Protein AF-A0A659SJU6-F1 (afdb_monomer)

Radius of gyration: 14.87 Å; Cα contacts (8 Å, |Δi|>4): 68; chains: 1; bounding box: 29×22×54 Å

Mean predicted aligned error: 8.1 Å

Organism: NCBI:txid436295

Secondary structure (DSSP, 8-state):
------------EEEEE--TTS---EEEEE-HHHHHT--TT--EEEEEETTEEEEEEESS----

InterPro domains:
  IPR019635 Protein of unknown function DUF2500 [PF10694] (3-56)

pLDDT: mean 84.81, std 17.26, range [43.69, 97.38]

Nearest PDB structures (foldseek):
  3q6c-assembly4_D  TM=9.816E-01  e=6.087E-05  Klebsiella variicola At-22
  3q6c-assembly14_O  TM=9.702E-01  e=6.087E-05  Klebsiella variicola At-22
  3q6c-assembly15_P  TM=9.826E-01  e=9.493E-05  Klebsiella variicola At-22
  3rd4-assembly3_B  TM=9.221E-01  e=7.936E-02  Proteus penneri ATCC 35198
  3rd4-assembly4_C  TM=7.385E-01  e=3.062E-02  Proteus penneri ATCC 35198

Sequence (64 aa):
QQASSPARTSSRYEASFKPLNGGLEKTFRLQAQQYHALTVGDQGTLSYKGTRFVGFVSRTPDNE

Structure (mmCIF, N/CA/C/O backbone):
data_AF-A0A659SJU6-F1
#
_entry.id   AF-A0A659SJU6-F1
#
loop_
_atom_site.group_PDB
_atom_site.id
_atom_site.type_symbol
_atom_site.label_atom_id
_atom_site.label_alt_id
_atom_site.label_comp_id
_atom_site.label_asym_id
_atom_site.label_entity_id
_atom_site.label_seq_id
_atom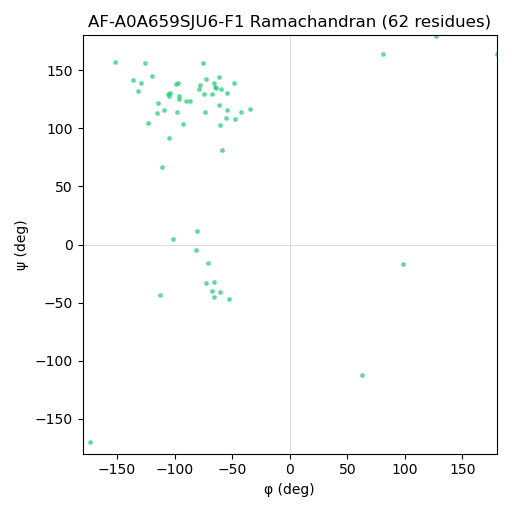_site.pdbx_PDB_ins_code
_atom_site.Cartn_x
_atom_site.Cartn_y
_atom_site.Cartn_z
_atom_site.occupancy
_atom_site.B_iso_or_equiv
_atom_site.auth_seq_id
_atom_site.auth_comp_id
_atom_site.auth_asym_id
_atom_site.auth_atom_id
_atom_site.pdbx_PDB_model_num
ATOM 1 N N . GLN A 1 1 ? 14.469 -5.052 35.879 1.00 43.69 1 GLN A N 1
ATOM 2 C CA . GLN A 1 1 ? 14.373 -4.411 34.553 1.00 43.69 1 GLN A CA 1
ATOM 3 C C . GLN A 1 1 ? 15.366 -5.122 33.644 1.00 43.69 1 GLN A C 1
ATOM 5 O O . GLN A 1 1 ? 16.563 -4.946 33.821 1.00 43.69 1 GLN A O 1
ATOM 10 N N . GLN A 1 2 ? 14.893 -6.051 32.811 1.00 5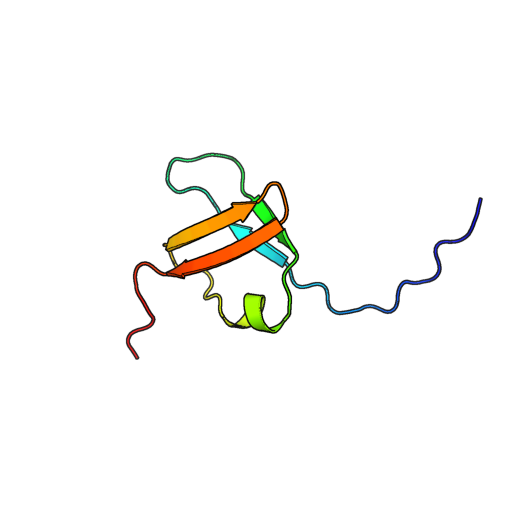1.38 2 GLN A N 1
ATOM 11 C CA . GLN A 1 2 ? 15.753 -6.847 31.930 1.00 51.38 2 GLN A CA 1
ATOM 12 C C . GLN A 1 2 ? 16.238 -5.990 30.760 1.00 51.38 2 GLN A C 1
ATOM 14 O O . GLN A 1 2 ? 15.442 -5.330 30.096 1.00 51.38 2 GLN A O 1
ATOM 19 N N . ALA A 1 3 ? 17.549 -6.011 30.532 1.00 46.50 3 ALA A N 1
ATOM 20 C CA . ALA A 1 3 ? 18.188 -5.428 29.368 1.00 46.50 3 ALA A CA 1
ATOM 21 C C . ALA A 1 3 ? 17.667 -6.117 28.101 1.00 46.50 3 ALA A C 1
ATOM 23 O O . ALA A 1 3 ? 17.825 -7.328 27.937 1.00 46.50 3 ALA A O 1
ATOM 24 N N . SER A 1 4 ? 17.051 -5.343 27.208 1.00 49.97 4 SER A N 1
ATOM 25 C CA . SER A 1 4 ? 16.787 -5.759 25.836 1.00 49.97 4 SER A CA 1
ATOM 26 C C . SER A 1 4 ? 18.122 -6.169 25.223 1.00 49.97 4 SER A C 1
ATOM 28 O O . SER A 1 4 ? 18.986 -5.323 24.994 1.00 49.97 4 SER A O 1
ATOM 30 N N . SER A 1 5 ? 18.328 -7.465 25.002 1.00 55.97 5 SER A N 1
ATOM 31 C CA . SER A 1 5 ? 19.437 -7.951 24.182 1.00 55.97 5 SER A CA 1
ATOM 32 C C . SER A 1 5 ? 19.451 -7.136 22.883 1.00 55.97 5 SER A C 1
ATOM 34 O O . SER A 1 5 ? 18.361 -6.869 22.364 1.00 55.97 5 SER A O 1
ATOM 36 N N . PRO A 1 6 ? 20.610 -6.713 22.342 1.00 53.88 6 PRO A N 1
ATOM 37 C CA . PRO A 1 6 ? 20.626 -6.090 21.030 1.00 53.88 6 PRO A CA 1
ATOM 38 C C . PRO A 1 6 ? 20.074 -7.137 20.068 1.00 53.88 6 PRO A C 1
ATOM 40 O O . PRO A 1 6 ? 20.726 -8.143 19.781 1.00 53.88 6 PRO A O 1
ATOM 43 N N . ALA A 1 7 ? 18.815 -6.968 19.663 1.00 58.16 7 ALA A N 1
ATOM 44 C CA . ALA A 1 7 ? 18.206 -7.809 18.660 1.00 58.16 7 ALA A CA 1
ATOM 45 C C . ALA A 1 7 ? 19.152 -7.729 17.468 1.00 58.16 7 ALA A C 1
ATOM 47 O O . ALA A 1 7 ? 19.371 -6.634 16.952 1.00 58.16 7 ALA A O 1
ATOM 48 N N . ARG A 1 8 ? 19.772 -8.864 17.101 1.00 53.25 8 ARG A N 1
ATOM 49 C CA . ARG A 1 8 ? 20.484 -9.031 15.829 1.00 53.25 8 ARG A CA 1
ATOM 50 C C . ARG A 1 8 ? 19.722 -8.207 14.804 1.00 53.25 8 ARG A C 1
ATOM 52 O O . ARG A 1 8 ? 18.539 -8.490 14.604 1.00 53.25 8 ARG A O 1
ATOM 59 N N . THR A 1 9 ? 20.363 -7.180 14.249 1.00 56.69 9 THR A N 1
ATOM 60 C CA . THR A 1 9 ? 19.808 -6.323 13.201 1.00 56.69 9 THR A CA 1
ATOM 61 C C . THR A 1 9 ? 19.471 -7.213 12.010 1.00 56.69 9 THR A C 1
ATOM 63 O O . THR A 1 9 ? 20.259 -7.401 11.094 1.00 56.69 9 THR A O 1
ATOM 66 N N . SER A 1 10 ? 18.316 -7.860 12.076 1.00 58.81 10 SER A N 1
ATOM 67 C CA . SER A 1 10 ? 17.653 -8.458 10.940 1.00 58.81 10 SER A CA 1
ATOM 68 C C . SER A 1 10 ? 17.122 -7.261 10.184 1.00 58.81 10 SER A C 1
ATOM 70 O O . SER A 1 10 ? 16.334 -6.491 10.735 1.00 58.81 10 SER A O 1
ATOM 72 N N . SER A 1 11 ? 17.649 -7.034 8.981 1.00 71.88 11 SER A N 1
ATOM 73 C CA . SE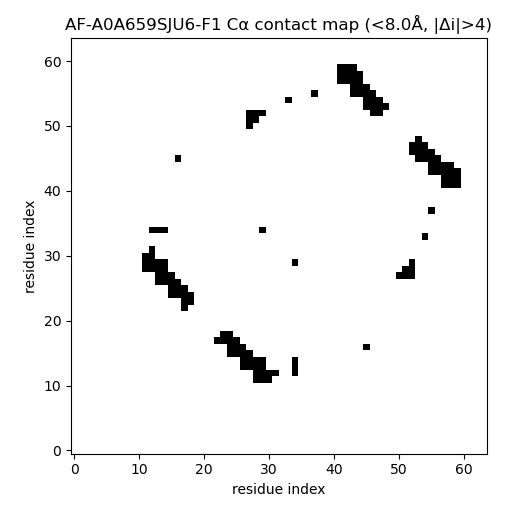R A 1 11 ? 17.234 -5.935 8.116 1.00 71.88 11 SER A CA 1
ATOM 74 C C . SER A 1 11 ? 15.713 -5.911 8.057 1.00 71.88 11 SER A C 1
ATOM 76 O O . SER A 1 11 ? 15.077 -6.824 7.528 1.00 71.88 11 SER A O 1
ATOM 78 N N . ARG A 1 12 ? 15.122 -4.909 8.704 1.00 83.38 12 ARG A N 1
ATOM 79 C CA . ARG A 1 12 ? 13.678 -4.783 8.815 1.00 83.38 12 ARG A CA 1
ATOM 80 C C . ARG A 1 12 ? 13.219 -3.917 7.659 1.00 83.38 12 ARG A C 1
ATOM 82 O O . ARG A 1 12 ? 13.410 -2.708 7.684 1.00 83.38 12 ARG A O 1
ATOM 89 N N . TYR A 1 13 ? 12.641 -4.555 6.652 1.00 93.88 13 TYR A N 1
ATOM 90 C CA . TYR A 1 13 ? 12.086 -3.857 5.503 1.00 93.88 13 TYR A CA 1
ATOM 91 C C . TYR A 1 13 ? 10.720 -3.282 5.857 1.00 93.88 13 TYR A C 1
ATOM 93 O O . TYR A 1 13 ? 9.880 -3.969 6.449 1.00 93.88 13 TYR A O 1
ATOM 101 N N . GLU A 1 14 ? 10.500 -2.024 5.493 1.00 95.62 14 GLU A N 1
ATOM 102 C CA . GLU A 1 14 ? 9.234 -1.329 5.697 1.00 95.62 14 GLU A CA 1
ATOM 103 C C . GLU A 1 14 ? 8.864 -0.554 4.435 1.00 95.62 14 GLU A C 1
ATOM 105 O O . GLU A 1 14 ? 9.732 0.022 3.784 1.00 95.62 14 GLU A O 1
ATOM 110 N N . ALA A 1 15 ? 7.578 -0.540 4.094 1.00 96.06 15 ALA A N 1
ATOM 111 C CA . ALA A 1 15 ? 7.044 0.286 3.016 1.00 96.06 15 ALA A CA 1
ATOM 112 C C . ALA A 1 15 ? 5.833 1.073 3.515 1.00 96.06 15 ALA A C 1
ATOM 114 O O . ALA A 1 15 ? 4.996 0.536 4.251 1.00 96.06 15 ALA A O 1
ATOM 115 N N . SER A 1 16 ? 5.751 2.336 3.101 1.00 97.25 16 SER A N 1
ATOM 116 C CA . SER A 1 16 ? 4.633 3.230 3.392 1.00 97.25 16 SER A CA 1
ATOM 117 C C . SER A 1 16 ? 3.748 3.372 2.163 1.00 97.25 16 SER A C 1
ATOM 119 O O . SER A 1 16 ? 4.226 3.653 1.068 1.00 97.25 16 SER A O 1
ATOM 121 N N . PHE A 1 17 ? 2.447 3.189 2.357 1.00 96.81 17 PHE A N 1
ATOM 122 C CA . PHE A 1 17 ? 1.441 3.340 1.316 1.00 96.81 17 PHE A CA 1
ATOM 123 C C . PHE A 1 17 ? 0.542 4.519 1.653 1.00 96.81 17 PHE A C 1
ATOM 125 O O . PHE A 1 17 ? -0.117 4.537 2.699 1.00 96.81 17 PHE A O 1
ATOM 132 N N . LYS A 1 18 ? 0.490 5.489 0.743 1.00 97.06 18 LYS A N 1
ATOM 133 C CA . LYS A 1 18 ? -0.396 6.644 0.843 1.00 97.06 18 LYS A CA 1
ATOM 134 C C . LYS A 1 18 ? -1.736 6.342 0.156 1.00 97.06 18 LYS A C 1
ATOM 136 O O . LYS A 1 18 ? -1.736 6.013 -1.030 1.00 97.06 18 LYS A O 1
ATOM 141 N N . PRO A 1 19 ? -2.884 6.457 0.849 1.00 95.62 19 PRO A N 1
ATOM 142 C CA . PRO A 1 19 ? -4.189 6.300 0.210 1.00 95.62 19 PRO A CA 1
ATOM 143 C C . PRO A 1 19 ? -4.442 7.386 -0.847 1.00 95.62 19 PRO A C 1
ATOM 145 O O . PRO A 1 19 ? -4.229 8.570 -0.587 1.00 95.62 19 PRO A O 1
ATOM 148 N N . LEU A 1 20 ? -4.951 6.994 -2.020 1.00 93.00 20 LEU A N 1
ATOM 149 C CA . LEU A 1 20 ? -5.233 7.925 -3.126 1.00 93.00 20 LEU A CA 1
ATOM 150 C C . LEU A 1 20 ? -6.356 8.921 -2.801 1.00 93.00 20 LEU A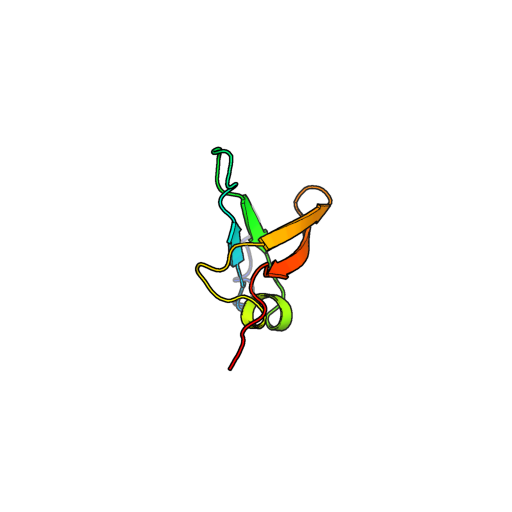 C 1
ATOM 152 O O . LEU A 1 20 ? -6.301 10.070 -3.223 1.00 93.00 20 LEU A O 1
ATOM 156 N N . ASN A 1 21 ? -7.337 8.507 -1.998 1.00 92.75 21 ASN A N 1
ATOM 157 C CA . ASN A 1 21 ? -8.472 9.349 -1.599 1.00 92.75 21 ASN A CA 1
ATOM 158 C C . ASN A 1 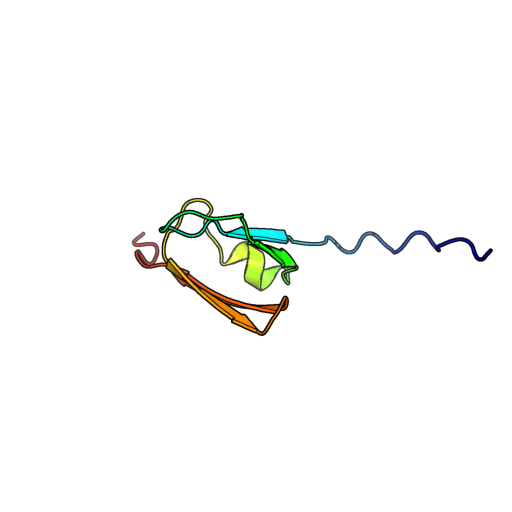21 ? -8.122 10.319 -0.451 1.00 92.75 21 ASN A C 1
ATOM 160 O O . ASN A 1 21 ? -9.015 10.902 0.159 1.00 92.75 21 ASN A O 1
ATOM 164 N N . GLY A 1 22 ? -6.834 10.460 -0.121 1.00 90.12 22 GLY A N 1
ATOM 165 C CA . GLY A 1 22 ? -6.371 11.158 1.073 1.00 90.12 22 GLY A CA 1
ATOM 166 C C . GLY A 1 22 ? -6.442 10.292 2.337 1.00 90.12 22 GLY A C 1
ATOM 167 O O . GLY A 1 22 ? -7.069 9.233 2.370 1.00 90.12 22 GLY A O 1
ATOM 168 N N . GLY A 1 23 ? -5.744 10.733 3.385 1.00 92.88 23 GLY A N 1
ATOM 169 C CA . GLY A 1 23 ? -5.627 10.025 4.661 1.00 92.88 23 GLY A CA 1
ATOM 170 C C . GLY A 1 23 ? -4.179 9.812 5.099 1.00 92.88 23 GLY A C 1
ATOM 171 O O . GLY A 1 23 ? -3.238 10.218 4.416 1.00 92.88 23 GLY A O 1
ATOM 172 N N . LEU A 1 24 ? -4.016 9.184 6.264 1.00 94.62 24 LEU A N 1
ATOM 173 C CA . LEU A 1 24 ? -2.704 8.872 6.828 1.00 94.62 24 LEU A CA 1
ATOM 174 C C . LEU A 1 24 ? -2.032 7.733 6.059 1.00 94.62 24 LEU A C 1
ATOM 176 O O . LEU A 1 24 ? -2.683 6.759 5.667 1.00 94.62 24 LEU A O 1
ATOM 180 N N . GLU A 1 25 ? -0.718 7.846 5.891 1.00 96.12 25 GLU A N 1
ATOM 181 C CA . GLU A 1 25 ? 0.102 6.770 5.347 1.00 96.12 25 GLU A CA 1
ATOM 182 C C . GLU A 1 25 ? 0.033 5.530 6.240 1.00 96.12 25 GLU A C 1
ATOM 184 O O . GLU A 1 25 ? -0.035 5.609 7.469 1.00 96.12 25 GLU A O 1
ATOM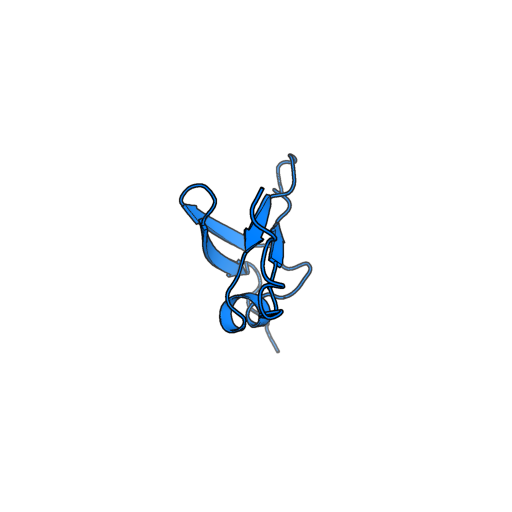 189 N N . LYS A 1 26 ? 0.050 4.360 5.604 1.00 95.62 26 LYS A N 1
ATOM 190 C CA . LYS A 1 26 ? 0.121 3.075 6.294 1.00 95.62 26 LYS A CA 1
ATOM 191 C C . LYS A 1 26 ? 1.488 2.461 6.061 1.00 95.62 26 LYS A C 1
ATOM 193 O O . LYS A 1 26 ? 1.812 2.106 4.930 1.00 95.62 26 LYS A O 1
ATOM 198 N N . THR A 1 27 ? 2.254 2.298 7.131 1.00 96.81 27 THR A N 1
ATOM 199 C CA . THR A 1 27 ? 3.558 1.632 7.095 1.00 96.81 27 THR A CA 1
ATOM 200 C C . THR A 1 27 ? 3.409 0.170 7.494 1.00 96.81 27 THR A C 1
ATOM 202 O O . THR A 1 27 ? 2.842 -0.142 8.543 1.00 96.81 27 THR A O 1
ATOM 205 N N . PHE A 1 28 ? 3.928 -0.733 6.666 1.00 96.56 28 PHE A N 1
ATOM 206 C CA . PHE A 1 28 ? 3.921 -2.170 6.927 1.00 96.56 28 PHE A CA 1
ATOM 207 C C . PHE A 1 28 ? 5.337 -2.718 6.994 1.00 96.56 28 PHE A C 1
ATOM 209 O O . PHE A 1 28 ? 6.206 -2.304 6.233 1.00 96.56 28 PHE A O 1
ATOM 216 N N . ARG A 1 29 ? 5.537 -3.712 7.864 1.00 94.75 29 ARG A N 1
ATOM 217 C CA . ARG A 1 29 ? 6.740 -4.550 7.855 1.00 94.75 29 ARG A CA 1
ATOM 218 C C . ARG A 1 29 ? 6.631 -5.580 6.741 1.00 94.75 29 ARG A C 1
ATOM 220 O O . ARG A 1 29 ? 5.580 -6.209 6.607 1.00 94.75 29 ARG A O 1
ATOM 227 N N . LEU A 1 30 ? 7.722 -5.784 6.017 1.00 94.81 30 LEU A N 1
ATOM 228 C CA . LEU A 1 30 ? 7.801 -6.675 4.868 1.00 94.81 30 LEU A CA 1
ATOM 229 C C . LEU A 1 30 ? 8.931 -7.691 5.023 1.00 94.81 30 LEU A C 1
ATOM 231 O O . LEU A 1 30 ? 9.920 -7.467 5.723 1.00 94.81 30 LEU A O 1
ATOM 235 N N . GLN A 1 31 ? 8.787 -8.813 4.323 1.00 92.81 31 GLN A N 1
ATOM 236 C CA . GLN A 1 31 ? 9.920 -9.668 3.986 1.00 92.81 31 GLN A CA 1
ATOM 237 C C . GLN A 1 31 ? 10.736 -9.024 2.857 1.00 92.81 31 GLN A C 1
ATOM 239 O O . GLN A 1 31 ? 10.192 -8.268 2.053 1.00 92.81 31 GLN A O 1
ATOM 244 N N . ALA A 1 32 ? 12.021 -9.372 2.751 1.00 91.75 32 ALA A N 1
ATOM 245 C CA . ALA A 1 32 ? 12.907 -8.837 1.713 1.00 91.75 32 ALA A CA 1
ATOM 246 C C . ALA A 1 32 ? 12.321 -9.014 0.300 1.00 91.75 32 ALA A C 1
ATOM 248 O O . ALA A 1 32 ? 12.246 -8.053 -0.457 1.00 91.75 32 ALA A O 1
ATOM 249 N N . GLN A 1 33 ? 11.820 -10.212 -0.028 1.00 92.88 33 GLN A N 1
ATOM 250 C CA . GLN A 1 33 ? 11.216 -10.492 -1.338 1.00 92.88 33 GLN A CA 1
ATOM 251 C C . GLN A 1 33 ? 9.997 -9.604 -1.625 1.00 92.88 33 GLN A C 1
ATOM 253 O O . GLN A 1 33 ? 9.844 -9.114 -2.736 1.00 92.88 33 GLN A O 1
ATOM 258 N N . GLN A 1 34 ? 9.149 -9.369 -0.620 1.00 94.31 34 GLN A N 1
ATOM 259 C CA . GLN A 1 34 ? 7.976 -8.508 -0.767 1.00 94.31 34 GLN A CA 1
ATOM 260 C C . GLN A 1 34 ? 8.381 -7.054 -0.984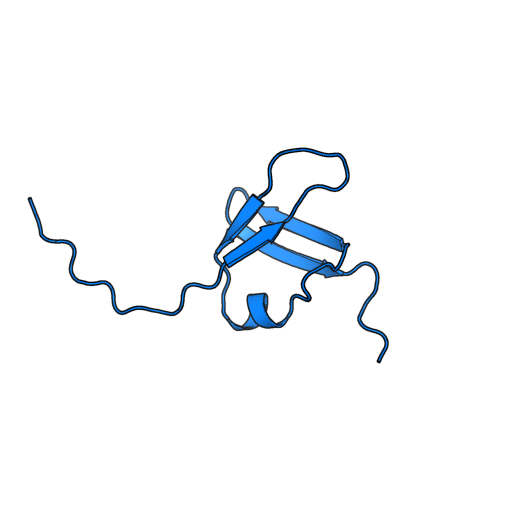 1.00 94.31 34 GLN A C 1
ATOM 262 O O . GLN A 1 34 ? 7.765 -6.383 -1.794 1.00 94.31 34 GLN A O 1
ATOM 267 N N . TYR A 1 35 ? 9.406 -6.577 -0.273 1.00 95.12 35 TYR A N 1
ATOM 268 C CA . TYR A 1 35 ? 9.915 -5.216 -0.421 1.00 95.12 35 TYR A CA 1
ATOM 269 C C . TYR A 1 35 ? 10.541 -4.988 -1.799 1.00 95.12 35 TYR A C 1
ATOM 271 O O . TYR A 1 35 ? 10.234 -3.998 -2.449 1.00 95.12 35 TYR A O 1
ATOM 279 N N . HIS A 1 36 ? 11.369 -5.923 -2.270 1.00 94.00 36 HIS A N 1
ATOM 280 C CA . HIS A 1 36 ? 12.022 -5.824 -3.578 1.00 94.00 36 HIS A CA 1
ATOM 281 C C . HIS A 1 36 ? 11.069 -6.004 -4.767 1.00 94.00 36 HIS A C 1
ATOM 283 O O . HIS A 1 36 ? 11.432 -5.642 -5.877 1.00 94.00 36 HIS A O 1
ATOM 289 N N . ALA A 1 37 ? 9.865 -6.538 -4.546 1.00 93.50 37 ALA A N 1
ATOM 290 C CA . ALA A 1 37 ? 8.813 -6.588 -5.559 1.00 93.50 37 ALA A CA 1
ATOM 291 C C . ALA A 1 37 ? 8.031 -5.264 -5.691 1.00 93.50 37 ALA A C 1
ATOM 293 O O . ALA A 1 37 ? 7.140 -5.171 -6.532 1.00 93.50 37 ALA A O 1
ATOM 294 N N . LEU A 1 38 ? 8.301 -4.267 -4.838 1.00 94.12 38 LEU A N 1
ATOM 295 C CA . LEU A 1 38 ? 7.654 -2.958 -4.894 1.00 94.12 38 LEU A CA 1
ATOM 296 C C . LEU A 1 38 ? 8.528 -1.954 -5.641 1.00 94.12 38 LEU A C 1
ATOM 298 O O . LEU A 1 38 ? 9.722 -1.835 -5.368 1.00 94.12 38 LEU A O 1
ATOM 302 N N . THR A 1 39 ? 7.881 -1.134 -6.461 1.00 94.12 39 THR A N 1
ATOM 303 C CA . THR A 1 39 ? 8.476 0.063 -7.056 1.00 94.12 39 THR A CA 1
ATOM 304 C C . THR A 1 39 ? 7.930 1.295 -6.341 1.00 94.12 39 THR A C 1
ATOM 306 O O . THR A 1 39 ? 6.721 1.453 -6.163 1.00 94.12 39 THR A O 1
ATOM 309 N N . VAL A 1 40 ? 8.814 2.176 -5.866 1.00 93.50 40 VAL A N 1
ATOM 310 C CA . VAL A 1 40 ? 8.390 3.413 -5.191 1.00 93.50 40 VAL A CA 1
ATOM 311 C C . VAL A 1 40 ? 7.710 4.333 -6.200 1.00 93.50 40 VAL A C 1
ATOM 313 O O . VAL A 1 40 ? 8.277 4.643 -7.240 1.00 93.50 40 VAL A O 1
ATOM 316 N N . GLY A 1 41 ? 6.517 4.814 -5.854 1.00 92.88 41 GLY A N 1
ATOM 317 C CA . GLY A 1 41 ? 5.718 5.693 -6.712 1.00 92.88 41 GLY A CA 1
ATOM 318 C C . GLY A 1 41 ? 4.623 4.964 -7.488 1.00 92.88 41 GLY A C 1
ATOM 319 O O . GLY A 1 41 ? 3.658 5.616 -7.893 1.00 92.88 41 GLY A O 1
ATOM 320 N N . ASP A 1 42 ? 4.702 3.634 -7.601 1.00 94.19 42 ASP A N 1
ATOM 321 C CA . ASP A 1 42 ? 3.651 2.841 -8.228 1.00 94.19 42 ASP A CA 1
ATOM 322 C C . ASP A 1 42 ? 2.319 3.016 -7.504 1.00 94.19 42 ASP A C 1
ATOM 324 O O . ASP A 1 42 ? 2.203 2.933 -6.275 1.00 94.19 42 ASP A O 1
ATOM 328 N N . GLN A 1 43 ? 1.276 3.221 -8.299 1.00 94.88 43 GLN A N 1
ATOM 329 C CA . GLN A 1 43 ? -0.094 3.241 -7.818 1.00 94.88 43 GLN A CA 1
ATOM 330 C C . GLN A 1 43 ? -0.736 1.890 -8.084 1.00 94.88 43 GLN A C 1
ATOM 332 O O . GLN A 1 43 ? -0.587 1.313 -9.156 1.00 94.88 43 GLN A O 1
ATOM 337 N N . GLY A 1 44 ? -1.501 1.390 -7.122 1.00 94.94 44 GLY A N 1
ATOM 338 C CA . GLY A 1 44 ? -2.052 0.049 -7.223 1.00 94.94 44 GLY A CA 1
ATOM 339 C C . GLY A 1 44 ? -3.017 -0.291 -6.105 1.00 94.94 44 GLY A C 1
ATOM 340 O O . GLY A 1 44 ? -3.431 0.563 -5.315 1.00 94.94 44 GLY A O 1
ATOM 341 N N . THR A 1 45 ? -3.383 -1.564 -6.045 1.00 96.81 45 THR A N 1
ATOM 342 C CA . THR A 1 45 ? -4.272 -2.098 -5.019 1.00 96.81 45 THR A CA 1
ATOM 343 C C . THR A 1 45 ? -3.450 -2.747 -3.913 1.00 96.81 45 THR A C 1
ATOM 345 O O . THR A 1 45 ? -2.806 -3.776 -4.113 1.00 96.81 45 THR A O 1
ATOM 348 N N . LEU A 1 46 ? -3.505 -2.152 -2.721 1.00 96.88 46 LEU A N 1
ATOM 349 C CA . LEU A 1 46 ? -2.916 -2.707 -1.507 1.00 96.88 46 LEU A CA 1
ATOM 350 C C . LEU A 1 46 ? -3.902 -3.663 -0.818 1.00 96.88 46 LEU A C 1
ATOM 352 O O . LEU A 1 46 ? -4.993 -3.256 -0.423 1.00 96.88 46 LEU A O 1
ATOM 356 N N . SER A 1 47 ? -3.479 -4.906 -0.595 1.00 97.38 47 SER A N 1
ATOM 357 C CA . SER A 1 47 ? -4.193 -5.908 0.203 1.00 97.38 47 SER A CA 1
ATOM 358 C C . SER A 1 47 ? -3.512 -6.102 1.557 1.00 97.38 47 SER A C 1
ATOM 360 O O . SER A 1 47 ? -2.305 -6.343 1.637 1.00 97.38 47 SER A O 1
ATOM 362 N N . TYR A 1 48 ? -4.283 -6.031 2.643 1.00 96.56 48 TYR A N 1
ATOM 363 C CA . TYR A 1 48 ? -3.777 -6.189 4.008 1.00 96.56 48 TYR A CA 1
ATOM 364 C C . TYR A 1 48 ? -4.848 -6.749 4.957 1.00 96.56 48 TYR A C 1
ATOM 366 O O . TYR A 1 48 ? -6.046 -6.628 4.707 1.00 96.56 48 TYR A O 1
ATOM 374 N N . LYS A 1 49 ? -4.418 -7.367 6.064 1.00 96.81 49 LYS A N 1
ATOM 375 C CA . LYS A 1 49 ? -5.289 -7.872 7.142 1.00 96.81 49 LYS A CA 1
ATOM 376 C C . LYS A 1 49 ? -4.874 -7.240 8.469 1.00 96.81 49 LYS A C 1
ATOM 378 O O . LYS A 1 49 ? -3.846 -7.604 9.040 1.00 96.81 49 LYS A O 1
ATOM 383 N N . GLY A 1 50 ? -5.658 -6.279 8.959 1.00 93.69 50 GLY A N 1
ATOM 384 C CA . GLY A 1 50 ? -5.297 -5.490 10.141 1.00 93.69 50 GLY A CA 1
ATOM 385 C C . GLY A 1 50 ? -4.023 -4.676 9.893 1.00 93.69 50 GLY A C 1
ATOM 386 O O . GLY A 1 50 ? -4.021 -3.779 9.059 1.00 93.69 50 GLY A O 1
ATOM 387 N N . THR A 1 51 ? -2.932 -5.008 10.584 1.00 90.88 51 THR A N 1
ATOM 388 C CA . THR A 1 51 ? -1.603 -4.389 10.399 1.00 90.88 51 THR A CA 1
ATOM 389 C C . THR A 1 51 ? -0.641 -5.247 9.570 1.00 90.88 51 THR A C 1
ATOM 391 O O . THR A 1 51 ? 0.532 -4.906 9.439 1.00 90.88 51 THR A O 1
ATOM 394 N N . ARG A 1 52 ? -1.104 -6.380 9.020 1.00 94.62 52 ARG A N 1
ATOM 395 C CA . ARG A 1 52 ? -0.278 -7.304 8.230 1.00 94.62 52 ARG A CA 1
ATOM 396 C C . ARG A 1 52 ? -0.424 -7.028 6.740 1.00 94.62 52 ARG A C 1
ATOM 398 O O . ARG A 1 52 ? -1.537 -7.084 6.217 1.00 94.62 52 ARG A O 1
ATOM 405 N N . PHE A 1 53 ? 0.700 -6.802 6.066 1.00 96.62 53 PHE A N 1
ATOM 406 C CA . PHE A 1 53 ? 0.763 -6.764 4.607 1.00 96.62 53 PHE A CA 1
ATOM 407 C C . PHE A 1 53 ? 0.428 -8.142 4.026 1.00 96.62 53 PHE A C 1
ATOM 409 O O . PHE A 1 53 ? 0.903 -9.159 4.533 1.00 96.62 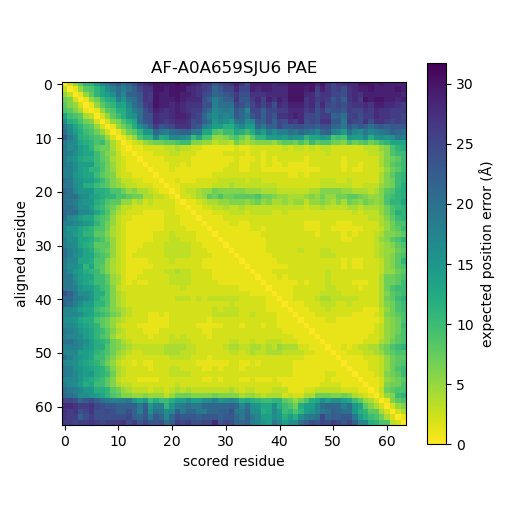53 PHE A O 1
ATOM 416 N N . VAL A 1 54 ? -0.401 -8.170 2.981 1.00 97.06 54 VAL A N 1
ATOM 417 C CA . VAL A 1 54 ? -0.719 -9.394 2.228 1.00 97.06 54 VAL A CA 1
ATOM 418 C C . VAL A 1 54 ? -0.157 -9.309 0.813 1.00 97.06 54 VAL A C 1
ATOM 420 O O . VAL A 1 54 ? 0.433 -10.277 0.346 1.00 97.06 54 VAL A O 1
ATOM 423 N N . GLY A 1 55 ? -0.294 -8.162 0.146 1.00 96.31 55 GLY A N 1
ATOM 424 C CA . GLY A 1 55 ? 0.239 -7.967 -1.199 1.00 96.31 55 GLY A CA 1
ATOM 425 C C . GLY A 1 55 ? -0.049 -6.577 -1.751 1.00 96.31 55 GLY A C 1
ATOM 426 O O . GLY A 1 55 ? -0.920 -5.864 -1.249 1.00 96.31 55 GLY A O 1
ATOM 427 N N . PHE A 1 56 ? 0.666 -6.213 -2.808 1.00 96.75 56 PHE A N 1
ATOM 428 C CA . PHE A 1 56 ? 0.416 -5.019 -3.604 1.00 96.75 56 PHE A CA 1
ATOM 429 C C . PHE A 1 56 ? 0.416 -5.418 -5.076 1.00 96.75 56 PHE A C 1
ATOM 431 O O . PHE A 1 56 ? 1.308 -6.138 -5.516 1.00 96.75 56 PHE A O 1
ATOM 438 N N . VAL A 1 57 ? -0.599 -4.976 -5.812 1.00 95.31 57 VAL A N 1
ATOM 439 C CA . VAL A 1 57 ? -0.701 -5.184 -7.259 1.00 95.31 57 VAL A CA 1
ATOM 440 C C . VAL A 1 57 ? -0.632 -3.817 -7.919 1.00 95.31 57 VAL A C 1
ATOM 442 O O . VAL A 1 57 ? -1.540 -3.004 -7.719 1.00 95.31 57 VAL A O 1
ATOM 445 N N . SER A 1 58 ? 0.443 -3.5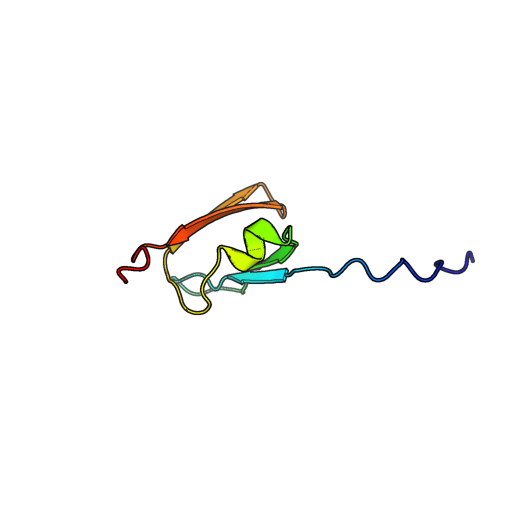58 -8.666 1.00 92.75 58 SER A N 1
ATOM 446 C CA . SER A 1 58 ? 0.605 -2.305 -9.408 1.00 92.75 58 SER A CA 1
ATOM 447 C C . SER A 1 58 ? -0.448 -2.201 -10.515 1.00 92.75 58 SER A C 1
ATOM 449 O O . SER A 1 58 ? -0.777 -3.192 -11.168 1.00 92.75 58 SER A O 1
ATOM 451 N N . ARG A 1 59 ? -1.022 -1.006 -10.702 1.00 89.00 59 ARG A N 1
ATOM 452 C CA . ARG A 1 59 ? -1.996 -0.726 -11.773 1.00 89.00 59 ARG A CA 1
ATOM 453 C C . ARG A 1 59 ? -1.308 -0.660 -13.135 1.00 89.00 59 ARG A C 1
ATOM 455 O O . ARG A 1 59 ? -1.913 -1.023 -14.138 1.00 89.00 59 ARG A O 1
ATOM 462 N N . THR A 1 60 ? -0.072 -0.193 -13.154 1.00 70.56 60 THR A N 1
ATOM 463 C CA . THR A 1 60 ? 0.833 -0.262 -14.296 1.00 70.56 60 THR A CA 1
ATOM 464 C C . THR A 1 60 ? 1.843 -1.347 -13.965 1.00 70.56 60 THR A C 1
ATOM 466 O O . THR A 1 60 ? 2.815 -1.043 -13.278 1.00 70.56 60 THR A O 1
ATOM 469 N N . PRO A 1 61 ? 1.608 -2.619 -14.346 1.00 59.56 61 PRO A N 1
ATOM 470 C CA . PRO A 1 61 ? 2.700 -3.578 -14.322 1.00 59.56 61 PRO A CA 1
ATOM 471 C C . PRO A 1 61 ? 3.837 -2.976 -15.147 1.00 59.56 61 PRO A C 1
ATOM 473 O O . PRO A 1 61 ? 3.588 -2.457 -16.237 1.00 59.56 61 PRO A O 1
ATOM 476 N N . ASP A 1 62 ? 5.031 -2.973 -14.561 1.00 60.25 62 ASP A N 1
ATOM 477 C CA . ASP A 1 62 ? 6.272 -2.570 -15.209 1.00 60.25 62 ASP A CA 1
ATOM 478 C C . ASP A 1 62 ? 6.298 -3.158 -16.624 1.00 60.25 62 ASP A C 1
ATOM 480 O O . ASP A 1 62 ? 6.198 -4.372 -16.819 1.00 60.25 62 ASP A O 1
ATOM 484 N N . ASN A 1 63 ? 6.259 -2.266 -17.605 1.00 56.22 63 ASN A N 1
ATOM 485 C CA . ASN A 1 63 ? 6.247 -2.596 -19.014 1.00 56.22 63 ASN A CA 1
ATOM 486 C C . ASN A 1 63 ? 7.601 -2.154 -19.567 1.00 56.22 63 ASN A C 1
ATOM 488 O O . ASN A 1 63 ? 7.648 -1.210 -20.352 1.00 56.22 63 ASN A O 1
ATOM 492 N N . GLU A 1 64 ? 8.671 -2.821 -19.127 1.00 47.16 64 GLU A N 1
ATOM 493 C CA . GLU A 1 64 ? 9.965 -2.881 -19.818 1.00 47.16 64 GLU A CA 1
ATOM 494 C C . GLU A 1 64 ? 10.666 -4.231 -19.587 1.00 47.16 64 GLU A C 1
ATOM 496 O O . GLU A 1 64 ? 10.901 -4.610 -18.420 1.00 47.16 64 GLU A O 1
#

Foldseek 3Di:
DDDDDPPPCPPWDKDWDADPVGDDIQIATDDPVQNVVDDPPFDFDWDADDRHGDHTDGPDDDDD

Solvent-accessible surface area (backbone atoms only — not comparable to full-atom values): 4411 Å² total; per-residue (Å²): 135,84,79,79,68,83,69,75,85,66,88,77,40,69,51,73,47,70,50,88,91,58,72,78,66,47,74,28,70,43,53,68,71,63,50,73,72,54,64,90,86,67,56,58,54,78,43,64,60,92,81,41,70,71,48,76,45,56,72,67,66,86,88,126